Protein AF-A0A1Z9Q5F4-F1 (afdb_monomer_lite)

Sequence (165 aa):
MSELLDTTPELQEHFSRMDGPIPGEGLTSDPDDPYPWEQPPEFTVLQEAIDYLFVTLTEEASYEGLVESALGGGTIMELTRLVLFKGFTEGKWNADLFLLLVEPTAYMIMGILERAGVNDYIVMNDDDEDLFGAELSGEVKENLNNKEAPDDIVEPTSPSLMARQ

Secondary structure (DSSP, 8-state):
--------HHHHHHHHT--PPPTTGGGTS-TTS--GGGSPPS--SHHHHHHHHHHHHHSHHHHHHHHHHHHTT--HHHHHHHHHHHHHHTTSS-HHHHHHHHHHHHHHHHHHHHHHT--------GGGTTTTS----HHHHHHHHT-PPPS------PPPGGG--

Structure (mmCIF, N/CA/C/O backbone):
data_AF-A0A1Z9Q5F4-F1
#
_entry.id   AF-A0A1Z9Q5F4-F1
#
loop_
_atom_site.group_PDB
_atom_site.id
_atom_site.type_symbol
_atom_site.label_atom_id
_atom_site.label_alt_id
_atom_site.label_comp_id
_atom_site.label_asym_id
_atom_site.label_entity_id
_atom_site.label_seq_id
_atom_site.pdbx_PDB_ins_code
_atom_site.Cartn_x
_atom_site.Cartn_y
_atom_site.Cartn_z
_atom_site.occupancy
_atom_site.B_iso_or_equiv
_atom_site.auth_seq_id
_atom_site.auth_comp_id
_atom_site.auth_asym_id
_atom_site.auth_atom_id
_atom_site.pdbx_PDB_model_num
ATOM 1 N N . MET A 1 1 ? 17.524 45.472 -11.887 1.00 45.88 1 MET A N 1
ATOM 2 C CA . MET A 1 1 ? 17.115 44.280 -12.660 1.00 45.88 1 MET A CA 1
ATOM 3 C C . MET A 1 1 ? 18.220 43.252 -12.517 1.00 45.88 1 MET A C 1
ATOM 5 O O . MET A 1 1 ? 19.336 43.574 -12.900 1.00 45.88 1 MET A O 1
ATOM 9 N N . SER A 1 2 ? 17.906 42.083 -11.953 1.00 51.81 2 SER A N 1
ATOM 10 C CA . SER A 1 2 ? 18.826 41.034 -11.470 1.00 51.81 2 SER A CA 1
ATOM 11 C C . SER A 1 2 ? 19.276 41.208 -10.013 1.00 51.81 2 SER A C 1
ATOM 13 O O . SER A 1 2 ? 20.460 41.368 -9.730 1.00 51.81 2 SER A O 1
ATOM 15 N N . GLU A 1 3 ? 18.312 41.176 -9.087 1.00 45.84 3 GLU A N 1
ATOM 16 C CA . GLU A 1 3 ? 18.593 40.723 -7.720 1.00 45.84 3 GLU A CA 1
ATOM 17 C C . GLU A 1 3 ? 18.938 39.231 -7.788 1.00 45.84 3 GLU A C 1
ATOM 19 O O . GLU A 1 3 ? 18.167 38.417 -8.295 1.00 45.84 3 GLU A O 1
ATOM 24 N N . LEU A 1 4 ? 20.166 38.929 -7.375 1.00 49.00 4 LEU A N 1
ATOM 25 C CA . LEU A 1 4 ? 20.723 37.595 -7.225 1.00 49.00 4 LEU A CA 1
ATOM 26 C C . LEU A 1 4 ? 19.930 36.829 -6.162 1.00 49.00 4 LEU A C 1
ATOM 28 O O . LEU A 1 4 ? 19.699 37.350 -5.073 1.00 49.00 4 LEU A O 1
ATOM 32 N N . LEU A 1 5 ? 19.561 35.587 -6.475 1.00 46.91 5 LEU A N 1
ATOM 33 C CA . LEU A 1 5 ? 19.104 34.616 -5.489 1.00 46.91 5 LEU A CA 1
ATOM 34 C C . LEU A 1 5 ? 20.244 34.354 -4.498 1.00 46.91 5 LEU A C 1
ATOM 36 O O . LEU A 1 5 ? 21.188 33.631 -4.811 1.00 46.91 5 LEU A O 1
ATOM 40 N N . ASP A 1 6 ? 20.161 34.963 -3.322 1.00 50.66 6 ASP A N 1
ATOM 41 C CA . ASP A 1 6 ? 21.025 34.663 -2.186 1.00 50.66 6 ASP A CA 1
ATOM 42 C C . ASP A 1 6 ? 20.497 33.377 -1.530 1.00 50.66 6 ASP A C 1
ATOM 44 O O . ASP A 1 6 ? 19.686 33.396 -0.605 1.00 50.66 6 ASP A O 1
ATOM 48 N N . THR A 1 7 ? 20.851 32.224 -2.104 1.00 55.75 7 THR A N 1
ATOM 49 C CA . THR A 1 7 ? 20.624 30.923 -1.467 1.00 55.75 7 THR A CA 1
ATOM 50 C C . THR A 1 7 ? 21.497 30.857 -0.224 1.00 55.75 7 THR A C 1
ATOM 52 O O . THR A 1 7 ? 22.713 30.692 -0.320 1.00 55.75 7 THR A O 1
ATOM 55 N N . THR A 1 8 ? 20.877 30.991 0.947 1.00 65.56 8 THR A N 1
ATOM 56 C CA . THR A 1 8 ? 21.536 30.756 2.229 1.00 65.56 8 THR A CA 1
ATOM 57 C C . THR A 1 8 ? 22.200 29.369 2.228 1.00 65.56 8 THR A C 1
ATOM 59 O O . THR A 1 8 ? 21.609 28.410 1.724 1.00 65.56 8 THR A O 1
ATOM 62 N N . PRO A 1 9 ? 23.410 29.217 2.798 1.00 64.81 9 PRO A N 1
ATOM 63 C CA . PRO A 1 9 ? 24.108 27.927 2.858 1.00 64.81 9 PRO A CA 1
ATOM 64 C C . PRO A 1 9 ? 23.271 26.822 3.533 1.00 64.81 9 PRO A C 1
ATOM 66 O O . PRO A 1 9 ? 23.379 25.658 3.163 1.00 64.81 9 PRO A O 1
ATOM 69 N N . GLU A 1 10 ? 22.362 27.210 4.430 1.00 60.69 10 GLU A N 1
ATOM 70 C CA . GLU A 1 10 ? 21.342 26.363 5.066 1.00 60.69 10 GLU A CA 1
ATOM 71 C C . GLU A 1 10 ? 20.378 25.707 4.047 1.00 60.69 10 GLU A C 1
ATOM 73 O O . GLU A 1 10 ? 20.057 24.526 4.157 1.00 60.69 10 GLU A O 1
ATOM 78 N N . LEU A 1 11 ? 19.938 26.442 3.013 1.00 60.06 11 LEU A N 1
ATOM 79 C CA . LEU A 1 11 ? 19.067 25.914 1.951 1.00 60.06 11 LEU A CA 1
ATOM 80 C C . LEU A 1 11 ? 19.827 24.932 1.055 1.00 60.06 11 LEU A C 1
ATOM 82 O O . LEU A 1 11 ? 19.293 23.895 0.673 1.00 60.06 11 LEU A O 1
ATOM 86 N N . GLN A 1 12 ? 21.088 25.231 0.742 1.00 62.91 12 GLN A N 1
ATOM 87 C CA . GLN A 1 12 ? 21.931 24.374 -0.090 1.00 62.91 12 GLN A CA 1
ATOM 88 C C . GLN A 1 12 ? 22.300 23.056 0.610 1.00 62.91 12 GLN A C 1
ATOM 90 O O . GLN A 1 12 ? 22.340 22.001 -0.028 1.00 62.91 12 GLN A O 1
ATOM 95 N N . GLU A 1 13 ? 22.495 23.095 1.928 1.00 62.50 13 GLU A N 1
ATOM 96 C CA . GLU A 1 13 ? 22.640 21.900 2.758 1.00 62.50 13 GLU A CA 1
ATOM 97 C C . GLU A 1 13 ? 21.349 21.065 2.774 1.00 62.50 13 GLU A C 1
ATOM 99 O O . GLU A 1 13 ? 21.408 19.841 2.673 1.00 62.50 13 GLU A O 1
ATOM 104 N N . HIS A 1 14 ? 20.180 21.712 2.804 1.00 59.94 14 HIS A N 1
ATOM 105 C CA . HIS A 1 14 ? 18.887 21.028 2.751 1.00 59.94 14 HIS A CA 1
ATOM 106 C C . HIS A 1 14 ? 18.622 20.351 1.393 1.00 59.94 14 HIS A C 1
ATOM 108 O O . HIS A 1 14 ? 18.145 19.218 1.358 1.00 59.94 14 HIS A O 1
ATOM 114 N N . PHE A 1 15 ? 18.979 20.989 0.271 1.00 59.50 15 PHE A N 1
ATOM 115 C CA . PHE A 1 15 ? 18.896 20.366 -1.061 1.00 59.50 15 PHE A CA 1
ATOM 116 C C . PHE A 1 15 ? 19.853 19.178 -1.218 1.00 59.50 15 PHE A C 1
ATOM 118 O O . PHE A 1 15 ? 19.515 18.210 -1.891 1.00 59.50 15 PHE A O 1
ATOM 125 N N . SER A 1 16 ? 21.016 19.226 -0.565 1.00 62.19 16 SER A N 1
ATOM 126 C CA . SER A 1 16 ? 22.016 18.148 -0.606 1.00 62.19 16 SER A CA 1
ATOM 127 C C . SER A 1 16 ? 21.645 16.933 0.256 1.00 62.19 16 SER A C 1
ATOM 129 O O . SER A 1 16 ? 22.274 15.889 0.131 1.00 62.19 16 SER A O 1
ATOM 131 N N . ARG A 1 17 ? 20.644 17.064 1.139 1.00 59.28 17 ARG A N 1
ATOM 132 C CA . ARG A 1 17 ? 20.111 15.982 1.987 1.00 59.28 17 ARG A CA 1
ATOM 133 C C . ARG A 1 17 ? 18.886 15.282 1.389 1.00 59.28 17 ARG A C 1
ATOM 135 O O . ARG A 1 17 ? 18.373 14.353 2.003 1.00 59.28 17 ARG A O 1
ATOM 142 N N . MET A 1 18 ? 18.393 15.724 0.230 1.00 60.78 18 MET A N 1
ATOM 143 C CA . MET A 1 18 ? 17.370 14.980 -0.503 1.00 60.78 18 MET A CA 1
ATOM 144 C C . MET A 1 18 ? 18.043 13.803 -1.210 1.00 60.78 18 MET A C 1
ATOM 146 O O . MET A 1 18 ? 18.725 13.987 -2.214 1.00 60.78 18 MET A O 1
ATOM 150 N N . ASP A 1 19 ? 17.856 12.611 -0.651 1.00 62.50 19 ASP A N 1
ATOM 151 C CA . ASP A 1 19 ? 18.439 11.327 -1.070 1.00 62.50 19 ASP A CA 1
ATOM 152 C C . ASP A 1 19 ? 17.755 10.778 -2.345 1.00 62.50 19 ASP A C 1
ATOM 154 O O . ASP A 1 19 ? 17.264 9.654 -2.405 1.00 62.50 19 ASP A O 1
ATOM 158 N N . GLY A 1 20 ? 17.614 11.633 -3.361 1.00 68.56 20 GLY A N 1
ATOM 159 C CA . GLY A 1 20 ? 17.068 11.256 -4.662 1.00 68.56 20 GLY A CA 1
ATOM 160 C C . GLY A 1 20 ? 18.130 10.597 -5.548 1.00 68.56 20 GLY A C 1
ATOM 161 O O . GLY A 1 20 ? 19.321 10.885 -5.389 1.00 68.56 20 GLY A O 1
ATOM 162 N N . PRO A 1 21 ? 17.730 9.755 -6.519 1.00 69.44 21 PRO A N 1
ATOM 163 C CA . PRO A 1 21 ? 18.668 9.172 -7.471 1.00 69.44 21 PRO A CA 1
ATOM 164 C C . PRO A 1 21 ? 19.450 10.273 -8.199 1.00 69.44 21 PRO A C 1
ATOM 166 O O . PRO A 1 21 ? 18.889 11.282 -8.643 1.00 69.44 21 PRO A O 1
ATOM 169 N N . ILE A 1 22 ? 20.771 10.093 -8.303 1.00 79.00 22 ILE A N 1
ATOM 170 C CA . ILE A 1 22 ? 21.658 11.062 -8.954 1.00 79.00 22 ILE A CA 1
ATOM 171 C C . ILE A 1 22 ? 21.248 11.164 -10.431 1.00 79.00 22 ILE A C 1
ATOM 173 O O . ILE A 1 22 ? 21.069 10.134 -11.082 1.00 79.00 22 ILE A O 1
ATOM 177 N N . PRO A 1 23 ? 21.117 12.371 -11.014 1.00 78.75 23 PRO A N 1
ATOM 178 C CA . PRO A 1 23 ? 20.820 12.506 -12.436 1.00 78.75 23 PRO A CA 1
ATOM 179 C C . PRO A 1 23 ? 21.802 11.694 -13.294 1.00 78.75 23 PRO A C 1
ATOM 181 O O . PRO A 1 23 ? 23.008 11.933 -13.261 1.00 78.75 23 PRO A O 1
ATOM 184 N N . GLY A 1 24 ? 21.279 10.736 -14.064 1.00 79.88 24 GLY A N 1
ATOM 185 C CA . GLY A 1 24 ? 22.082 9.815 -14.875 1.00 79.88 24 GLY A CA 1
ATOM 186 C C . GLY A 1 24 ? 22.411 8.474 -14.212 1.00 79.88 24 GLY A C 1
ATOM 187 O O . GLY A 1 24 ? 23.054 7.655 -14.857 1.00 79.88 24 GLY A O 1
ATOM 188 N N . GLU A 1 25 ? 21.945 8.212 -12.988 1.00 79.81 25 GLU A N 1
ATOM 189 C CA . GLU A 1 25 ? 22.139 6.931 -12.292 1.00 79.81 25 GLU A CA 1
ATOM 190 C C . GLU A 1 25 ? 21.528 5.749 -13.065 1.00 79.81 25 GLU A C 1
ATOM 192 O O . GLU A 1 25 ? 22.192 4.729 -13.239 1.00 79.81 25 GLU A O 1
ATOM 197 N N . GLY A 1 26 ? 20.373 5.943 -13.713 1.00 76.69 26 GLY A N 1
ATOM 198 C CA . GLY A 1 26 ? 19.802 4.959 -14.646 1.00 76.69 26 GLY A CA 1
ATOM 199 C C . GLY A 1 26 ? 20.647 4.677 -15.904 1.00 76.69 26 GLY A C 1
ATOM 200 O O . GLY A 1 26 ? 20.369 3.729 -16.626 1.00 76.69 26 GLY A O 1
ATOM 201 N N . LEU A 1 27 ? 21.684 5.477 -16.192 1.00 79.38 27 LEU A N 1
ATOM 202 C CA . LEU A 1 27 ? 22.658 5.210 -17.267 1.00 79.38 27 LEU A CA 1
ATOM 203 C C . LEU A 1 27 ? 23.921 4.500 -16.762 1.00 79.38 27 LEU A C 1
ATOM 205 O O . LEU A 1 27 ? 24.759 4.096 -17.569 1.00 79.38 27 LEU A O 1
ATOM 209 N N . THR A 1 28 ? 24.087 4.410 -15.443 1.00 76.56 28 THR A N 1
ATOM 210 C CA . THR A 1 28 ? 25.235 3.782 -14.777 1.00 76.56 28 THR A CA 1
ATOM 211 C C . THR A 1 28 ? 24.863 2.524 -14.004 1.00 76.56 28 THR A C 1
ATOM 213 O O . THR A 1 28 ? 25.772 1.821 -13.566 1.00 76.56 28 THR A O 1
ATOM 216 N N . SER A 1 29 ? 23.565 2.261 -13.824 1.00 77.06 29 SER A N 1
ATOM 217 C CA . SER A 1 29 ? 23.072 1.003 -13.269 1.00 77.06 29 SER A CA 1
ATOM 218 C C . SER A 1 29 ? 23.514 -0.169 -14.145 1.00 77.06 29 SER A C 1
ATOM 220 O O . SER A 1 29 ? 23.665 -0.020 -15.363 1.00 77.06 29 SER A O 1
ATOM 222 N N . ASP A 1 30 ? 23.773 -1.313 -13.515 1.00 81.75 30 ASP A N 1
ATOM 223 C CA . ASP A 1 30 ? 24.204 -2.520 -14.213 1.00 81.75 30 ASP A CA 1
ATOM 224 C C . ASP A 1 30 ? 23.049 -3.035 -15.090 1.00 81.75 30 ASP A C 1
ATOM 226 O O . ASP A 1 30 ? 21.997 -3.394 -14.558 1.00 81.75 30 ASP A O 1
ATOM 230 N N . PRO A 1 31 ? 23.198 -3.089 -16.428 1.00 77.44 31 PRO A N 1
ATOM 231 C CA . PRO A 1 31 ? 22.152 -3.618 -17.300 1.00 77.44 31 PRO A CA 1
ATOM 232 C C . PRO A 1 31 ? 21.809 -5.086 -17.015 1.00 77.44 31 PRO A C 1
ATOM 234 O O . PRO A 1 31 ? 20.727 -5.533 -17.399 1.00 77.44 31 PRO A O 1
ATOM 237 N N . ASP A 1 32 ? 22.728 -5.828 -16.388 1.00 80.69 32 ASP A N 1
ATOM 238 C CA . ASP A 1 32 ? 22.549 -7.235 -16.040 1.00 80.69 32 ASP A CA 1
ATOM 239 C C . ASP A 1 32 ? 21.855 -7.432 -14.670 1.00 80.69 32 ASP A C 1
ATOM 241 O O . ASP A 1 32 ? 21.442 -8.554 -14.370 1.00 80.69 32 ASP A O 1
ATOM 245 N N . ASP A 1 33 ? 21.675 -6.369 -13.868 1.00 83.38 33 ASP A N 1
ATOM 246 C CA . ASP A 1 33 ? 20.969 -6.389 -12.570 1.00 83.38 33 ASP A CA 1
ATOM 247 C C . ASP A 1 33 ? 20.006 -5.189 -12.409 1.00 83.38 33 ASP A C 1
ATOM 249 O O . ASP A 1 33 ? 20.240 -4.282 -11.605 1.00 83.38 33 ASP A O 1
ATOM 253 N N . PRO A 1 34 ? 18.925 -5.136 -13.208 1.00 83.19 34 PRO A N 1
ATOM 254 C CA . PRO A 1 34 ? 17.947 -4.056 -13.140 1.00 83.19 34 PRO A CA 1
ATOM 255 C C . PRO A 1 34 ? 17.065 -4.163 -11.891 1.00 83.19 34 PRO A C 1
ATOM 257 O O . PRO A 1 34 ? 16.721 -5.261 -11.443 1.00 83.19 34 PRO A O 1
ATOM 260 N N . TYR A 1 35 ? 16.601 -3.023 -11.373 1.00 83.94 35 TYR A N 1
ATOM 261 C CA . TYR A 1 35 ? 15.687 -3.037 -10.232 1.00 83.94 35 TYR A CA 1
ATOM 262 C C . TYR A 1 35 ? 14.345 -3.706 -10.593 1.00 83.94 35 TYR A C 1
ATOM 264 O O . TYR A 1 35 ? 13.895 -3.617 -11.740 1.00 83.94 35 TYR A O 1
ATOM 272 N N . PRO A 1 36 ? 13.628 -4.318 -9.629 1.00 84.69 36 PRO A N 1
ATOM 273 C CA . PRO A 1 36 ? 12.351 -4.979 -9.912 1.00 84.69 36 PRO A CA 1
ATOM 274 C C . PRO A 1 36 ? 11.298 -4.065 -10.560 1.00 84.69 36 PRO A C 1
ATOM 276 O O . PRO A 1 36 ? 10.557 -4.506 -11.433 1.00 84.69 36 PRO A O 1
ATOM 279 N N . TRP A 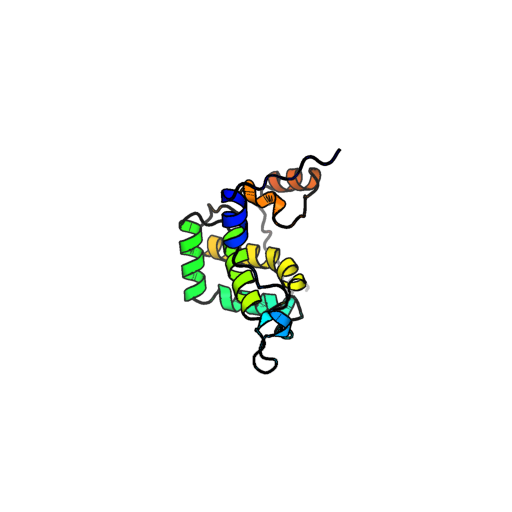1 37 ? 11.257 -2.779 -10.193 1.00 81.00 37 TRP A N 1
ATOM 280 C CA . TRP A 1 37 ? 10.349 -1.779 -10.779 1.00 81.00 37 TRP A CA 1
ATOM 281 C C . TRP A 1 37 ? 10.805 -1.233 -12.143 1.00 81.00 37 TRP A C 1
ATOM 283 O O . TRP A 1 37 ? 10.063 -0.490 -12.785 1.00 81.00 37 TRP A O 1
ATOM 293 N N . GLU A 1 38 ? 12.016 -1.571 -12.594 1.00 83.06 38 GLU A N 1
ATOM 294 C CA . GLU A 1 38 ? 12.508 -1.273 -13.948 1.00 83.06 38 GLU A CA 1
ATOM 295 C C . GLU A 1 38 ? 12.173 -2.393 -14.940 1.00 83.06 38 GLU A C 1
ATOM 297 O O . GLU A 1 38 ? 12.319 -2.223 -16.153 1.00 83.06 38 GLU A O 1
ATOM 302 N N . GLN A 1 39 ? 11.719 -3.540 -14.431 1.00 86.19 39 GLN A N 1
ATOM 303 C CA . GLN A 1 39 ? 11.286 -4.676 -15.229 1.00 86.19 39 GLN A CA 1
ATOM 304 C C . GLN A 1 39 ? 9.781 -4.632 -15.522 1.00 86.19 39 GLN A C 1
ATOM 306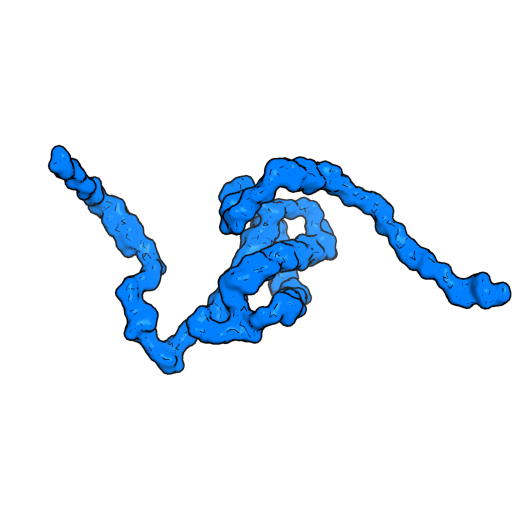 O O . GLN A 1 39 ? 9.024 -3.920 -14.855 1.00 86.19 39 GLN A O 1
ATOM 311 N N . PRO A 1 40 ? 9.315 -5.385 -16.538 1.00 88.38 40 PRO A N 1
ATOM 312 C CA . PRO A 1 40 ? 7.889 -5.567 -16.759 1.00 88.38 40 PRO A CA 1
ATOM 313 C C . PRO A 1 40 ? 7.211 -6.106 -15.491 1.00 88.38 40 PRO A C 1
ATOM 315 O O . PRO A 1 40 ? 7.732 -7.053 -14.897 1.00 88.38 40 PRO A O 1
ATOM 318 N N . PRO A 1 41 ? 6.061 -5.540 -15.087 1.00 92.31 41 PRO A N 1
ATOM 319 C CA . PRO A 1 41 ? 5.397 -5.961 -13.869 1.00 92.31 41 PRO A CA 1
ATOM 320 C C . PRO A 1 41 ? 4.847 -7.383 -13.989 1.00 92.31 41 PRO A C 1
ATOM 322 O O . PRO A 1 41 ? 4.460 -7.822 -15.076 1.00 92.31 41 PRO A O 1
ATOM 325 N N . GLU A 1 42 ? 4.764 -8.080 -12.858 1.00 93.44 42 GLU A N 1
ATOM 326 C CA . GLU A 1 42 ? 4.198 -9.432 -12.788 1.00 93.44 42 GLU A CA 1
ATOM 327 C C . GLU A 1 42 ? 2.714 -9.451 -13.177 1.00 93.44 42 GLU A C 1
ATOM 329 O O . GLU A 1 42 ? 2.288 -10.287 -13.976 1.00 93.44 42 GLU A O 1
ATOM 334 N N . PHE A 1 43 ? 1.938 -8.495 -12.662 1.00 94.38 43 PHE A N 1
ATOM 335 C CA . PHE A 1 43 ? 0.526 -8.334 -12.972 1.00 94.38 43 PHE A CA 1
ATOM 336 C C . PHE A 1 43 ? 0.305 -7.156 -13.916 1.00 94.38 43 PHE A C 1
ATOM 338 O O . PHE A 1 43 ? 0.781 -6.039 -13.710 1.00 94.38 43 PHE A O 1
ATOM 345 N N . THR A 1 44 ? -0.496 -7.409 -14.946 1.00 91.62 44 THR A N 1
ATOM 346 C CA . THR A 1 44 ? -0.978 -6.383 -15.888 1.00 91.62 44 THR A CA 1
ATOM 347 C C . THR A 1 44 ? -2.503 -6.310 -15.931 1.00 91.62 44 THR A C 1
ATOM 349 O O . THR A 1 44 ? -3.068 -5.368 -16.487 1.00 91.62 44 THR A O 1
ATOM 352 N N . VAL A 1 45 ? -3.179 -7.288 -15.321 1.00 94.31 45 VAL A N 1
ATOM 353 C CA . VAL A 1 45 ? -4.634 -7.399 -15.260 1.00 94.31 45 VAL A CA 1
ATOM 354 C C . VAL A 1 45 ? -5.098 -7.084 -13.842 1.00 94.31 45 VAL A C 1
ATOM 356 O O . VAL A 1 45 ? -4.631 -7.683 -12.877 1.00 94.31 45 VAL A O 1
ATOM 359 N N . LEU A 1 46 ? -6.069 -6.174 -13.727 1.00 93.12 46 LEU A N 1
ATOM 360 C CA . LEU A 1 46 ? -6.619 -5.733 -12.442 1.00 93.12 46 LEU A CA 1
ATOM 361 C C . LEU A 1 46 ? -7.132 -6.889 -11.582 1.00 93.12 46 LEU A C 1
ATOM 363 O O . LEU A 1 46 ? -6.784 -6.974 -10.410 1.00 93.12 46 LEU A O 1
ATOM 367 N N . GLN A 1 47 ? -7.919 -7.791 -12.170 1.00 95.56 47 GLN A N 1
ATOM 368 C CA . GLN A 1 47 ? -8.505 -8.908 -11.431 1.00 95.56 47 GLN A CA 1
ATOM 369 C C . GLN A 1 47 ? -7.439 -9.827 -10.821 1.00 95.56 47 GLN A C 1
ATOM 371 O O . GLN A 1 47 ? -7.559 -10.206 -9.665 1.00 95.56 47 GLN A O 1
ATOM 376 N N . GLU A 1 48 ? -6.379 -10.143 -11.568 1.00 95.94 48 GLU A N 1
ATOM 377 C CA . GLU A 1 48 ? -5.306 -11.028 -11.095 1.00 95.94 48 GLU A CA 1
ATOM 378 C C . GLU A 1 48 ? -4.550 -10.410 -9.913 1.00 95.94 48 GLU A C 1
ATOM 380 O O . GLU A 1 48 ? -4.239 -11.097 -8.94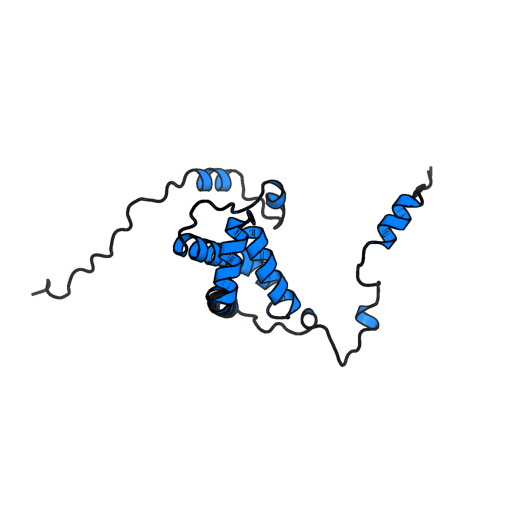1 1.00 95.94 48 GLU A O 1
ATOM 385 N N . ALA A 1 49 ? -4.312 -9.096 -9.962 1.00 95.88 49 ALA A N 1
ATOM 386 C CA . ALA A 1 49 ? -3.675 -8.374 -8.868 1.00 95.88 49 ALA A CA 1
ATOM 387 C C . ALA A 1 49 ? -4.581 -8.279 -7.626 1.00 95.88 49 ALA A C 1
ATOM 389 O O . ALA A 1 49 ? -4.090 -8.389 -6.504 1.00 95.88 49 ALA A O 1
ATOM 390 N N . ILE A 1 50 ? -5.898 -8.124 -7.810 1.00 96.50 50 ILE A N 1
ATOM 391 C CA . ILE A 1 50 ? -6.876 -8.172 -6.710 1.00 96.50 50 ILE A CA 1
ATOM 392 C C . ILE A 1 50 ? -6.895 -9.561 -6.067 1.00 96.50 50 ILE A C 1
ATOM 394 O O . ILE A 1 50 ? -6.850 -9.660 -4.843 1.00 96.50 50 ILE A O 1
ATOM 398 N N . ASP A 1 51 ? -6.926 -10.626 -6.870 1.00 96.12 51 ASP A N 1
ATOM 399 C CA . ASP A 1 51 ? -6.930 -12.002 -6.366 1.00 96.12 51 ASP A CA 1
ATOM 400 C C . ASP A 1 51 ? -5.651 -12.290 -5.560 1.00 96.12 51 ASP A C 1
ATOM 402 O O . ASP A 1 51 ? -5.713 -12.876 -4.477 1.00 96.12 51 ASP A O 1
ATOM 406 N N . TYR A 1 52 ? -4.498 -11.818 -6.045 1.00 96.25 52 TYR A N 1
ATOM 407 C CA . TYR A 1 52 ? -3.231 -11.881 -5.315 1.00 96.25 52 TYR A CA 1
ATOM 408 C C . TYR A 1 52 ? -3.302 -11.136 -3.977 1.00 96.25 52 TYR A C 1
ATOM 410 O O . TYR A 1 52 ? -3.001 -11.718 -2.934 1.00 96.25 52 TYR A O 1
ATOM 418 N N . LEU A 1 53 ? -3.747 -9.876 -3.988 1.00 95.69 53 LEU A N 1
ATOM 419 C CA . LEU A 1 53 ? -3.881 -9.066 -2.777 1.00 95.69 53 LEU A CA 1
ATOM 420 C C . LEU A 1 53 ? -4.816 -9.715 -1.762 1.00 95.69 53 LEU A C 1
ATOM 422 O O . LEU A 1 53 ? -4.496 -9.738 -0.580 1.00 95.69 53 LEU A O 1
ATOM 426 N N . PHE A 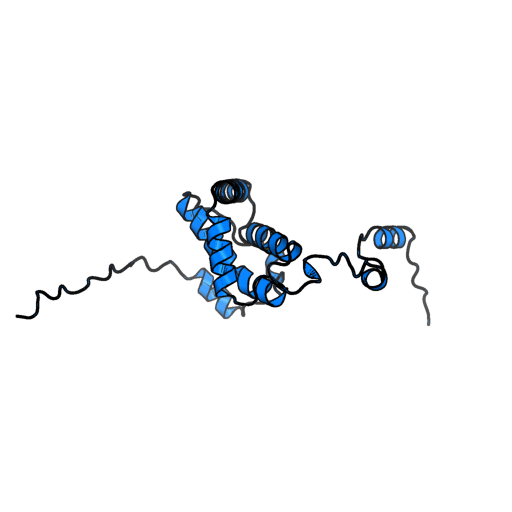1 54 ? -5.940 -10.278 -2.203 1.00 95.19 54 PHE A N 1
ATOM 427 C CA . PHE A 1 54 ? -6.865 -10.968 -1.314 1.00 95.19 54 PHE A CA 1
ATOM 428 C C . PHE A 1 54 ? -6.186 -12.132 -0.587 1.00 95.19 54 PHE A C 1
ATOM 430 O O . PHE A 1 54 ? -6.316 -12.262 0.631 1.00 95.19 54 PHE A O 1
ATOM 437 N N . VAL A 1 55 ? -5.427 -12.960 -1.311 1.00 95.38 55 VAL A N 1
ATOM 438 C CA . VAL A 1 55 ? -4.670 -14.059 -0.701 1.00 95.38 55 VAL A CA 1
ATOM 439 C C . VAL A 1 55 ? -3.653 -13.503 0.291 1.00 95.38 55 VAL A C 1
ATOM 441 O O . VAL A 1 55 ? -3.685 -13.891 1.452 1.00 95.38 55 VAL A O 1
ATOM 444 N N . THR A 1 56 ? -2.828 -12.537 -0.116 1.00 94.00 56 THR A N 1
ATOM 445 C CA . THR A 1 56 ? -1.789 -11.955 0.746 1.00 94.00 56 THR A CA 1
ATOM 446 C C . THR A 1 56 ? -2.358 -11.297 2.004 1.00 94.00 56 THR A C 1
ATOM 448 O O . THR A 1 56 ? -1.832 -11.489 3.092 1.00 94.00 56 THR A O 1
ATOM 451 N N . LEU A 1 57 ? -3.447 -10.534 1.896 1.00 93.56 57 LEU A N 1
ATOM 452 C CA . LEU A 1 57 ? -4.051 -9.832 3.032 1.00 93.56 57 LEU A CA 1
ATOM 453 C C . LEU A 1 57 ? -4.750 -10.783 4.015 1.00 93.56 57 LEU A C 1
ATOM 455 O O . LEU A 1 57 ? -4.902 -10.446 5.187 1.00 93.56 57 LEU A O 1
ATOM 459 N N . THR A 1 58 ? -5.183 -11.958 3.550 1.00 92.56 58 THR A N 1
ATOM 460 C CA . THR A 1 58 ? -5.839 -12.974 4.389 1.00 92.56 58 THR A CA 1
ATOM 461 C C . THR A 1 58 ? -4.873 -14.004 4.977 1.00 92.56 58 THR A C 1
ATOM 463 O O . THR A 1 58 ? -5.302 -14.865 5.749 1.00 92.56 58 THR A O 1
ATOM 466 N N . GLU A 1 59 ? -3.577 -13.909 4.671 1.00 94.62 59 GLU A N 1
ATOM 467 C CA . GLU A 1 59 ? -2.539 -14.662 5.373 1.00 94.62 59 GLU A CA 1
ATOM 468 C C . GLU A 1 59 ? -2.444 -14.216 6.837 1.00 94.62 59 GLU A C 1
ATOM 470 O O . GLU A 1 59 ? -2.522 -13.029 7.143 1.00 94.62 59 GLU A O 1
ATOM 475 N N . GLU A 1 60 ? -2.238 -15.172 7.748 1.00 89.94 60 GLU A N 1
ATOM 476 C CA . GLU A 1 60 ? -2.250 -14.957 9.206 1.00 89.94 60 GLU A CA 1
ATOM 477 C C . GLU A 1 60 ? -1.339 -13.798 9.642 1.00 89.94 60 GLU A C 1
ATOM 479 O O . GLU A 1 60 ? -1.779 -12.895 10.349 1.00 89.94 60 GLU A O 1
ATOM 484 N N . ALA A 1 61 ? -0.103 -13.760 9.133 1.00 90.19 61 ALA A N 1
ATOM 485 C CA . ALA A 1 61 ? 0.870 -12.725 9.483 1.00 90.19 61 ALA A CA 1
ATOM 486 C C . ALA A 1 61 ? 0.453 -11.318 9.019 1.00 90.19 61 ALA A C 1
ATOM 488 O O . ALA A 1 61 ? 0.640 -10.337 9.740 1.00 90.19 61 ALA A O 1
ATOM 489 N N . SER A 1 62 ? -0.103 -11.207 7.812 1.00 89.62 62 SER A N 1
ATOM 490 C CA . SER A 1 62 ? -0.571 -9.931 7.269 1.00 89.62 62 SER A CA 1
ATOM 491 C C . SER A 1 62 ? -1.852 -9.476 7.954 1.00 89.62 62 SER A C 1
ATOM 493 O O . SER A 1 62 ? -1.980 -8.301 8.287 1.00 89.62 62 SER A O 1
ATOM 495 N N . TYR A 1 63 ? -2.765 -10.407 8.216 1.00 91.06 63 TYR A N 1
ATOM 496 C CA . TYR A 1 63 ? -4.018 -10.148 8.906 1.00 91.06 63 TYR A CA 1
ATOM 497 C C . TYR A 1 63 ? -3.783 -9.567 10.306 1.00 91.06 63 TYR A C 1
ATOM 499 O O . TYR A 1 63 ? -4.314 -8.503 10.623 1.00 91.06 63 TYR A O 1
ATOM 507 N N . GLU A 1 64 ? -2.959 -10.227 11.129 1.00 91.81 64 GLU A N 1
ATOM 508 C CA . GLU A 1 64 ? -2.641 -9.753 12.483 1.00 91.81 64 GLU A CA 1
ATOM 509 C C . GLU A 1 64 ? -1.982 -8.371 12.445 1.00 91.81 64 GLU A C 1
ATOM 511 O O . GLU A 1 64 ? -2.431 -7.453 13.131 1.00 91.81 64 GLU A O 1
ATOM 516 N N . GLY A 1 65 ? -0.988 -8.188 11.569 1.00 91.25 65 GLY A N 1
ATOM 517 C CA . GLY A 1 65 ? -0.283 -6.915 11.429 1.00 91.25 65 GLY A CA 1
ATOM 518 C C . GLY A 1 65 ? -1.191 -5.751 11.021 1.00 91.25 65 GLY A C 1
ATOM 519 O O . GLY A 1 65 ? -1.021 -4.638 11.519 1.00 91.25 65 GLY A O 1
ATOM 520 N N . LEU A 1 66 ? -2.177 -5.987 10.150 1.00 91.50 66 LEU A N 1
ATOM 521 C CA . LEU A 1 66 ? -3.148 -4.967 9.737 1.00 91.50 66 LEU A CA 1
ATOM 522 C C . LEU A 1 66 ? -4.095 -4.584 10.875 1.00 91.50 66 LEU A C 1
ATOM 524 O O . LEU A 1 66 ? -4.323 -3.395 11.096 1.00 91.50 66 LEU A O 1
ATOM 528 N N . VAL A 1 67 ? -4.614 -5.570 11.613 1.00 90.81 67 VAL A N 1
ATOM 529 C CA . VAL A 1 67 ? -5.499 -5.323 12.762 1.00 90.81 67 VAL A CA 1
ATOM 530 C C . VAL A 1 67 ? -4.755 -4.556 13.854 1.00 90.81 67 VAL A C 1
ATOM 532 O O . VAL A 1 67 ? -5.259 -3.548 14.347 1.00 90.81 67 VAL A O 1
ATOM 535 N N . GLU A 1 68 ? -3.539 -4.981 14.203 1.00 92.06 68 GLU A N 1
ATOM 536 C CA . GLU A 1 68 ? -2.708 -4.290 15.194 1.00 92.06 68 GLU A CA 1
ATOM 537 C C . GLU A 1 68 ? -2.379 -2.855 14.770 1.00 92.06 68 GLU A C 1
ATOM 539 O O . GLU A 1 68 ? -2.468 -1.935 15.584 1.00 92.06 68 GLU A O 1
ATOM 544 N N . SER A 1 69 ? -2.048 -2.642 13.494 1.00 91.38 69 SER A N 1
ATOM 545 C CA . SER A 1 69 ? -1.706 -1.310 12.988 1.00 91.38 69 SER A CA 1
ATOM 546 C C . SER A 1 69 ? -2.914 -0.369 12.963 1.00 91.38 69 SER A C 1
ATOM 548 O O . SER A 1 69 ? -2.779 0.802 13.319 1.00 91.38 69 SER A O 1
ATOM 550 N N . ALA A 1 70 ? -4.102 -0.873 12.610 1.00 88.94 70 ALA A N 1
ATOM 551 C CA . ALA A 1 70 ? -5.337 -0.094 12.667 1.00 88.94 70 ALA A CA 1
ATOM 552 C C . ALA A 1 70 ? -5.709 0.280 14.113 1.00 88.94 70 ALA A C 1
ATOM 554 O O . ALA A 1 70 ? -6.028 1.433 14.395 1.00 88.94 70 ALA A O 1
ATOM 555 N N . LEU A 1 71 ? -5.585 -0.658 15.062 1.00 88.25 71 LEU A N 1
ATOM 556 C CA . LEU A 1 71 ? -5.780 -0.380 16.494 1.00 88.25 71 LEU A CA 1
ATOM 557 C C . LEU A 1 71 ? -4.736 0.598 17.056 1.00 88.25 71 LEU A C 1
ATOM 559 O O . LEU A 1 71 ? -5.019 1.330 18.005 1.00 88.25 71 LEU A O 1
ATOM 563 N N . GLY A 1 72 ? -3.540 0.624 16.466 1.00 88.94 72 GLY A N 1
ATOM 564 C CA . GLY A 1 72 ? -2.478 1.586 16.756 1.00 88.94 72 GLY A CA 1
ATOM 565 C C . GLY A 1 72 ? -2.742 3.006 16.242 1.00 88.94 72 GLY A C 1
ATOM 566 O O . GLY A 1 72 ? -1.907 3.880 16.469 1.00 88.94 72 GLY A O 1
ATOM 567 N N . GLY A 1 73 ? -3.879 3.246 15.580 1.00 86.50 73 GLY A N 1
ATOM 568 C CA . GLY A 1 73 ? -4.267 4.550 15.040 1.00 86.50 73 GLY A CA 1
ATOM 569 C C . GLY A 1 73 ? -3.816 4.800 13.600 1.00 86.50 73 GLY A C 1
ATOM 570 O O . GLY A 1 73 ? -3.920 5.932 13.138 1.00 86.50 73 GLY A O 1
ATOM 571 N N . GLY A 1 74 ? -3.317 3.779 12.896 1.00 88.81 74 GLY A N 1
ATOM 572 C CA . GLY A 1 74 ? -3.041 3.882 11.464 1.00 88.81 74 GLY A CA 1
ATOM 573 C C . GLY A 1 74 ? -4.334 3.995 10.659 1.00 88.81 74 GLY A C 1
ATOM 574 O O . GLY A 1 74 ? -5.306 3.284 10.927 1.00 88.81 74 GLY A O 1
ATOM 575 N N . THR A 1 75 ? -4.349 4.871 9.657 1.00 93.00 75 THR A N 1
ATOM 576 C CA . THR A 1 75 ? -5.509 5.012 8.772 1.00 93.00 75 THR A CA 1
ATOM 577 C C . THR A 1 75 ? -5.567 3.895 7.734 1.00 93.00 75 THR A C 1
ATOM 579 O O . THR A 1 75 ? -4.545 3.341 7.320 1.00 93.00 75 THR A O 1
ATOM 582 N N . ILE A 1 76 ? -6.770 3.589 7.242 1.00 93.25 76 ILE A N 1
ATOM 583 C CA . ILE A 1 76 ? -6.957 2.604 6.164 1.00 93.25 76 ILE A CA 1
ATOM 584 C C . ILE A 1 76 ? -6.135 2.982 4.934 1.00 93.25 76 ILE A C 1
ATOM 586 O O . ILE A 1 76 ? -5.540 2.112 4.291 1.00 93.25 76 ILE A O 1
ATOM 590 N N . MET A 1 77 ? -6.068 4.276 4.617 1.00 93.12 77 MET A N 1
ATOM 591 C CA . MET A 1 77 ? -5.324 4.746 3.459 1.00 93.12 77 MET A CA 1
ATOM 592 C C . MET A 1 77 ? -3.809 4.578 3.615 1.00 93.12 77 MET A C 1
ATOM 594 O O . MET A 1 77 ? -3.137 4.177 2.664 1.00 93.12 77 MET A O 1
ATOM 598 N N . GLU A 1 78 ? -3.255 4.812 4.805 1.00 92.25 78 GLU A N 1
ATOM 599 C CA . GLU A 1 78 ? -1.832 4.569 5.073 1.00 92.25 78 GLU A CA 1
ATOM 600 C C . GLU A 1 78 ? -1.479 3.085 4.963 1.00 92.25 78 GLU A C 1
ATOM 602 O O . GLU A 1 78 ? -0.481 2.736 4.328 1.00 92.25 78 GLU A O 1
ATOM 607 N N . LEU A 1 79 ? -2.318 2.201 5.516 1.00 93.06 79 LEU A N 1
ATOM 608 C CA . LEU A 1 79 ? -2.124 0.751 5.416 1.00 93.06 79 LEU A CA 1
ATOM 609 C C . LEU A 1 79 ? -2.211 0.277 3.965 1.00 93.06 79 LEU A C 1
ATOM 611 O O . LEU A 1 79 ? -1.370 -0.497 3.504 1.00 93.06 79 LEU A O 1
ATOM 615 N N . THR A 1 80 ? -3.185 0.797 3.221 1.00 94.25 80 THR A N 1
ATOM 616 C CA . THR A 1 80 ? -3.336 0.541 1.786 1.00 94.25 80 THR A CA 1
ATOM 617 C C . THR A 1 80 ? -2.082 0.958 1.025 1.00 94.25 80 THR A C 1
ATOM 619 O O . THR A 1 80 ? -1.524 0.168 0.262 1.00 94.25 80 THR A O 1
ATOM 622 N N . ARG A 1 81 ? -1.589 2.179 1.271 1.00 92.44 81 ARG A N 1
ATOM 623 C CA . ARG A 1 81 ? -0.374 2.705 0.642 1.00 92.44 81 ARG A CA 1
ATOM 624 C C . ARG A 1 81 ? 0.830 1.830 0.971 1.00 92.44 81 ARG A C 1
ATOM 626 O O . ARG A 1 81 ? 1.600 1.524 0.070 1.00 92.44 81 ARG A O 1
ATOM 633 N N . LEU A 1 82 ? 0.982 1.400 2.221 1.00 93.44 82 LEU A N 1
ATOM 634 C CA . LEU A 1 82 ? 2.085 0.538 2.644 1.00 93.44 82 LEU A CA 1
ATOM 635 C C . LEU A 1 82 ? 2.097 -0.787 1.869 1.00 93.44 82 LEU A C 1
ATOM 637 O O . LEU A 1 82 ? 3.130 -1.172 1.318 1.00 93.44 82 LEU A O 1
ATOM 641 N N . VAL A 1 83 ? 0.946 -1.461 1.792 1.00 94.25 83 VAL A N 1
ATOM 642 C CA . VAL A 1 83 ? 0.799 -2.729 1.062 1.00 94.25 83 VAL A CA 1
ATOM 643 C C . VAL A 1 83 ? 1.084 -2.532 -0.427 1.00 94.25 83 VAL A C 1
ATOM 645 O O . VAL A 1 83 ? 1.869 -3.281 -1.016 1.00 94.25 83 VAL A O 1
ATOM 648 N N . LEU A 1 84 ? 0.487 -1.506 -1.037 1.00 94.62 84 LEU A N 1
ATOM 649 C CA . LEU A 1 84 ? 0.626 -1.273 -2.471 1.00 94.62 84 LEU A CA 1
ATOM 650 C C . LEU A 1 84 ? 2.029 -0.796 -2.862 1.00 94.62 84 LEU A C 1
ATOM 652 O O . LEU A 1 84 ? 2.530 -1.129 -3.937 1.00 94.62 84 LEU A O 1
ATOM 656 N N . PHE A 1 85 ? 2.688 -0.031 -1.993 1.00 94.19 85 PHE A N 1
ATOM 657 C CA . PHE A 1 85 ? 4.040 0.453 -2.241 1.00 94.19 85 PHE A CA 1
ATOM 658 C C . PHE A 1 85 ? 5.050 -0.687 -2.162 1.00 94.19 85 PHE A C 1
ATOM 660 O O . PHE A 1 85 ? 5.920 -0.788 -3.023 1.00 94.19 85 PHE A O 1
ATOM 667 N N . LYS A 1 86 ? 4.878 -1.609 -1.207 1.00 94.31 86 LYS A N 1
ATOM 668 C CA . LYS A 1 86 ? 5.681 -2.833 -1.142 1.00 94.31 86 LYS A CA 1
ATOM 669 C C . LYS A 1 86 ? 5.608 -3.612 -2.458 1.00 94.31 86 LYS A C 1
ATOM 671 O O . LYS A 1 86 ? 6.644 -3.880 -3.061 1.00 94.31 86 LYS A O 1
ATOM 676 N N . GLY A 1 87 ? 4.408 -3.912 -2.954 1.00 92.88 87 GLY A N 1
ATOM 677 C CA . GLY A 1 87 ? 4.292 -4.654 -4.213 1.00 92.88 87 GLY A CA 1
ATOM 678 C C . GLY A 1 87 ? 4.779 -3.863 -5.434 1.00 92.88 87 GLY A C 1
ATOM 679 O O . GLY A 1 87 ? 5.329 -4.457 -6.355 1.00 92.88 87 GLY A O 1
ATOM 680 N N . PHE A 1 88 ? 4.695 -2.529 -5.420 1.00 92.88 88 PHE A N 1
ATOM 681 C CA . PHE A 1 88 ? 5.313 -1.696 -6.456 1.00 92.88 88 PHE A CA 1
ATOM 682 C C . PHE A 1 88 ? 6.845 -1.838 -6.460 1.00 92.88 88 PHE A C 1
ATOM 684 O O . PHE A 1 88 ? 7.436 -2.085 -7.509 1.00 92.88 88 PHE A O 1
ATOM 691 N N . THR A 1 89 ? 7.490 -1.771 -5.289 1.00 91.12 89 THR A N 1
ATOM 692 C CA . THR A 1 89 ? 8.948 -1.973 -5.165 1.00 91.12 89 THR A CA 1
ATOM 693 C C . THR A 1 89 ? 9.394 -3.398 -5.494 1.00 91.12 89 THR A C 1
ATOM 695 O O . THR A 1 89 ? 10.534 -3.615 -5.890 1.00 91.12 89 THR A O 1
ATOM 698 N N . GLU A 1 90 ? 8.501 -4.376 -5.370 1.00 93.38 90 GLU A N 1
ATOM 699 C CA . GLU A 1 90 ? 8.744 -5.763 -5.775 1.00 93.38 90 GLU A CA 1
ATOM 700 C C . GLU A 1 90 ? 8.475 -6.003 -7.274 1.00 93.38 90 GLU A C 1
ATOM 702 O O . GLU A 1 90 ? 8.670 -7.117 -7.752 1.00 93.38 90 GLU A O 1
ATOM 707 N N . GLY A 1 91 ? 8.030 -4.987 -8.027 1.00 93.31 91 GLY A N 1
ATOM 708 C CA . GLY A 1 91 ? 7.706 -5.116 -9.451 1.00 93.31 91 GLY A CA 1
ATOM 709 C C . GLY A 1 91 ? 6.401 -5.874 -9.724 1.00 93.31 91 GLY A C 1
ATOM 710 O O . GLY A 1 91 ? 6.211 -6.422 -10.806 1.00 93.31 91 GLY A O 1
ATOM 711 N N . LYS A 1 92 ? 5.474 -5.939 -8.761 1.00 94.25 92 LYS A N 1
ATOM 712 C CA . LYS A 1 92 ? 4.188 -6.639 -8.931 1.00 94.25 92 LYS A CA 1
ATOM 713 C C . LYS A 1 92 ? 3.253 -5.921 -9.899 1.00 94.25 92 LYS A C 1
ATOM 715 O O . LYS A 1 92 ? 2.547 -6.576 -10.656 1.00 94.25 92 LYS A O 1
ATOM 720 N N . TRP A 1 93 ? 3.248 -4.592 -9.888 1.00 95.50 93 TRP A N 1
ATOM 721 C CA . TRP A 1 93 ? 2.377 -3.752 -10.714 1.00 95.50 93 TRP A CA 1
ATOM 722 C C . TRP A 1 93 ? 3.064 -2.439 -11.087 1.00 95.50 93 TRP A C 1
ATOM 724 O O . TRP A 1 93 ? 3.995 -1.996 -10.417 1.00 95.50 93 TRP A O 1
ATOM 734 N N . ASN A 1 94 ? 2.579 -1.793 -12.150 1.00 92.69 94 ASN A N 1
ATOM 735 C CA . ASN A 1 94 ? 2.998 -0.444 -12.532 1.00 92.69 94 ASN A CA 1
ATOM 736 C C . ASN A 1 94 ? 2.212 0.638 -11.760 1.00 92.69 94 ASN A C 1
ATOM 738 O O . ASN A 1 94 ? 1.271 0.339 -11.027 1.00 92.69 94 ASN A O 1
ATOM 742 N N . ALA A 1 95 ? 2.580 1.911 -11.946 1.00 90.31 95 ALA A N 1
ATOM 743 C CA . ALA A 1 95 ? 1.920 3.043 -11.284 1.00 90.31 95 ALA A CA 1
ATOM 744 C C . ALA A 1 95 ? 0.439 3.207 -11.686 1.00 90.31 95 ALA A C 1
ATOM 746 O O . ALA A 1 95 ? -0.387 3.601 -10.865 1.00 90.31 95 ALA A O 1
ATOM 747 N N . ASP A 1 96 ? 0.086 2.861 -12.926 1.00 91.25 96 ASP A N 1
ATOM 748 C CA . ASP A 1 96 ? -1.304 2.935 -13.389 1.00 91.25 96 ASP A CA 1
ATOM 749 C C . ASP A 1 96 ? -2.174 1.903 -12.664 1.00 91.25 96 ASP A C 1
ATOM 751 O O . ASP A 1 96 ? -3.250 2.222 -12.159 1.00 91.25 96 ASP A O 1
ATOM 755 N N . LEU A 1 97 ? -1.690 0.662 -12.569 1.00 92.62 97 LEU A N 1
ATOM 756 C CA . LEU A 1 97 ? -2.383 -0.408 -11.866 1.00 92.62 97 LEU A CA 1
ATOM 757 C C . LEU A 1 97 ? -2.376 -0.171 -10.353 1.00 92.62 97 LEU A C 1
ATOM 759 O O . LEU A 1 97 ? -3.386 -0.429 -9.710 1.00 92.62 97 LEU A O 1
ATOM 763 N N . PHE A 1 98 ? -1.302 0.403 -9.800 1.00 92.56 98 PHE A N 1
ATOM 764 C CA . PHE A 1 98 ? -1.257 0.866 -8.411 1.00 92.56 98 PHE A CA 1
ATOM 765 C C . PHE A 1 98 ? -2.455 1.765 -8.094 1.00 92.56 98 PHE A C 1
ATOM 767 O O . PHE A 1 98 ? -3.164 1.496 -7.130 1.00 92.56 98 PHE A O 1
ATOM 774 N N . LEU A 1 99 ? -2.723 2.784 -8.922 1.00 92.00 99 LEU A N 1
ATOM 775 C CA . LEU A 1 99 ? -3.829 3.719 -8.697 1.00 92.00 99 LEU A CA 1
ATOM 776 C C . LEU A 1 99 ? -5.193 3.015 -8.733 1.00 92.00 99 LEU A C 1
ATOM 778 O O . LEU A 1 99 ? -6.049 3.288 -7.897 1.00 92.00 99 LEU A O 1
ATOM 782 N N . LEU A 1 100 ? -5.376 2.075 -9.663 1.00 93.81 100 LEU A N 1
ATOM 783 C CA . LEU A 1 100 ? -6.601 1.274 -9.752 1.00 93.81 100 LEU A CA 1
ATOM 784 C C . LEU A 1 100 ? -6.784 0.323 -8.561 1.00 93.81 100 LEU A C 1
ATOM 786 O O . LEU A 1 100 ? -7.911 -0.039 -8.237 1.00 93.81 100 LEU A O 1
ATOM 790 N N . LEU A 1 101 ? -5.690 -0.092 -7.920 1.00 95.44 101 LEU A N 1
ATOM 791 C CA . LEU A 1 101 ? -5.705 -1.007 -6.783 1.00 95.44 101 LEU A CA 1
ATOM 792 C C . LEU A 1 101 ? -5.941 -0.311 -5.438 1.00 95.44 101 LEU A C 1
ATOM 794 O O . LEU A 1 101 ? -6.292 -1.000 -4.480 1.00 95.44 101 LEU A O 1
ATOM 798 N N . VAL A 1 102 ? -5.790 1.016 -5.346 1.00 94.56 102 VAL A N 1
ATOM 799 C CA . VAL A 1 102 ? -5.976 1.774 -4.092 1.00 94.56 102 VAL A CA 1
ATOM 800 C C . VAL A 1 102 ? -7.346 1.497 -3.480 1.00 94.56 102 VAL A C 1
ATOM 802 O O . VAL A 1 102 ? -7.442 1.007 -2.357 1.00 94.56 102 VAL A O 1
ATOM 805 N N . GLU A 1 103 ? -8.409 1.755 -4.236 1.00 93.00 103 GLU A N 1
ATOM 806 C CA . GLU A 1 103 ? -9.783 1.586 -3.766 1.00 93.00 103 GLU A CA 1
ATOM 807 C C . GLU A 1 103 ? -10.118 0.136 -3.360 1.00 93.00 103 GLU A C 1
ATOM 809 O O . GLU A 1 103 ? -10.541 -0.070 -2.217 1.00 93.00 103 GLU A O 1
ATOM 814 N N . PRO A 1 104 ? -9.910 -0.899 -4.205 1.00 94.94 104 PRO A N 1
ATOM 815 C CA . PRO A 1 104 ? -10.247 -2.268 -3.819 1.00 94.94 104 PRO A CA 1
ATOM 816 C C . PRO A 1 104 ? -9.420 -2.757 -2.624 1.00 94.94 104 PRO A C 1
ATOM 818 O O . PRO A 1 104 ? -9.941 -3.488 -1.783 1.00 94.94 104 PRO A O 1
ATOM 821 N N . THR A 1 105 ? -8.161 -2.329 -2.499 1.00 95.69 105 THR A N 1
ATOM 822 C CA . THR A 1 105 ? -7.312 -2.696 -1.355 1.00 95.69 105 THR A CA 1
ATOM 823 C C . THR A 1 105 ? -7.818 -2.083 -0.058 1.00 95.69 105 THR A C 1
ATOM 825 O O . THR A 1 105 ? -7.912 -2.790 0.947 1.00 95.69 105 THR A O 1
ATOM 828 N N . ALA A 1 106 ? -8.227 -0.813 -0.083 1.00 94.69 106 ALA A N 1
ATOM 829 C CA . ALA A 1 106 ? -8.822 -0.161 1.077 1.00 94.69 106 ALA A CA 1
ATOM 830 C C . ALA A 1 106 ? -10.089 -0.894 1.549 1.00 94.69 106 ALA A C 1
ATOM 832 O O . ALA A 1 106 ? -10.233 -1.166 2.740 1.00 94.69 106 ALA A O 1
ATOM 833 N N . TYR A 1 107 ? -10.971 -1.297 0.626 1.00 94.75 107 TYR A N 1
ATOM 834 C CA . TYR A 1 107 ? -12.166 -2.081 0.966 1.00 94.75 107 TYR A CA 1
ATOM 835 C C . TYR A 1 107 ? -11.852 -3.470 1.526 1.00 94.75 107 TYR A C 1
ATOM 837 O O . TYR A 1 107 ? -12.521 -3.911 2.461 1.00 94.75 107 TYR A O 1
ATOM 845 N N . MET A 1 108 ? -10.826 -4.153 1.014 1.00 94.81 108 MET A N 1
ATOM 846 C CA . MET A 1 108 ? -10.389 -5.433 1.582 1.00 94.81 108 MET A CA 1
ATOM 847 C C . MET A 1 108 ? -9.889 -5.275 3.022 1.00 94.81 108 MET A C 1
ATOM 849 O O . MET A 1 108 ? -10.245 -6.080 3.882 1.00 94.81 108 MET A O 1
ATOM 853 N N . ILE A 1 109 ? -9.113 -4.223 3.299 1.00 93.69 109 ILE A N 1
ATOM 854 C CA . ILE A 1 109 ? -8.616 -3.928 4.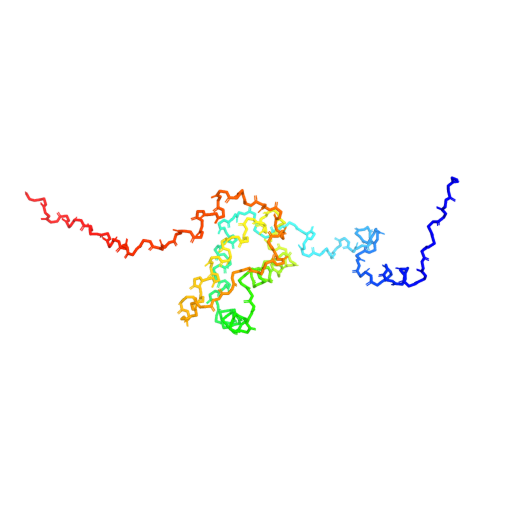649 1.00 93.69 109 ILE A CA 1
ATOM 855 C C . ILE A 1 109 ? -9.781 -3.581 5.584 1.00 93.69 109 ILE A C 1
ATOM 857 O O . ILE A 1 109 ? -9.853 -4.136 6.678 1.00 93.69 109 ILE A O 1
ATOM 861 N N . MET A 1 110 ? -10.734 -2.749 5.150 1.00 93.00 110 MET A N 1
ATOM 862 C CA . MET A 1 110 ? -11.947 -2.460 5.929 1.00 93.00 110 MET A CA 1
ATOM 863 C C . MET A 1 110 ? -12.718 -3.740 6.277 1.00 93.00 110 MET A C 1
ATOM 865 O O . MET A 1 110 ? -13.015 -3.979 7.444 1.00 93.00 110 MET A O 1
ATOM 869 N N . GLY A 1 111 ? -12.945 -4.626 5.302 1.00 92.06 111 GLY A N 1
ATOM 870 C CA . GLY A 1 111 ? -13.629 -5.900 5.546 1.00 92.06 111 GLY A CA 1
ATOM 871 C C . GLY A 1 111 ? -12.877 -6.835 6.505 1.00 92.06 111 GLY A C 1
ATOM 872 O O . GLY A 1 111 ? -13.499 -7.57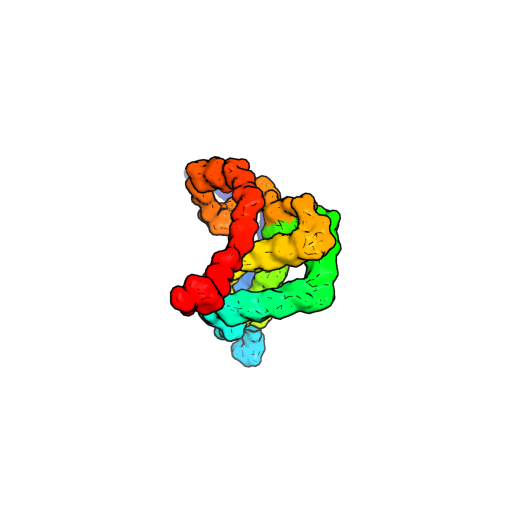3 7.270 1.00 92.06 111 GLY A O 1
ATOM 873 N N . ILE A 1 112 ? -11.540 -6.800 6.504 1.00 91.38 112 ILE A N 1
ATOM 874 C CA . ILE A 1 112 ? -10.704 -7.523 7.475 1.00 91.38 112 ILE A CA 1
ATOM 875 C C . ILE A 1 112 ? -10.920 -6.981 8.893 1.00 91.38 112 ILE A C 1
ATOM 877 O O . ILE A 1 112 ? -11.104 -7.769 9.822 1.00 91.38 112 ILE A O 1
ATOM 881 N N . LEU A 1 113 ? -10.944 -5.658 9.059 1.00 91.69 113 LEU A N 1
ATOM 882 C CA . LEU A 1 113 ? -11.144 -5.013 10.358 1.00 91.69 113 LEU A CA 1
ATOM 883 C C . LEU A 1 113 ? -12.548 -5.253 10.916 1.00 91.69 113 LEU A C 1
ATOM 885 O O . LEU A 1 113 ? -12.682 -5.660 12.071 1.00 91.69 113 LEU A O 1
ATOM 889 N N . GLU A 1 114 ? -13.581 -5.110 10.087 1.00 90.75 114 GLU A N 1
ATOM 890 C CA . GLU A 1 114 ? -14.964 -5.413 10.471 1.00 90.75 114 GLU A CA 1
ATOM 891 C C . GLU A 1 114 ? -15.107 -6.879 10.902 1.00 90.75 114 GLU A C 1
ATOM 893 O O . GLU A 1 114 ? -15.718 -7.189 11.928 1.00 90.75 114 GLU A O 1
ATOM 898 N N . ARG A 1 115 ? -14.468 -7.803 10.172 1.00 89.38 115 ARG A N 1
ATOM 899 C CA . ARG A 1 115 ? -14.436 -9.225 10.540 1.00 89.38 115 ARG A CA 1
ATOM 900 C C . ARG A 1 115 ? -13.684 -9.477 11.851 1.00 89.38 115 ARG A C 1
ATOM 902 O O . ARG A 1 115 ? -14.049 -10.399 12.582 1.00 89.38 115 ARG A O 1
ATOM 909 N N . ALA A 1 116 ? -12.665 -8.675 12.157 1.00 88.94 116 ALA A N 1
ATOM 910 C CA . ALA A 1 116 ? -11.948 -8.700 13.430 1.00 88.94 116 ALA A CA 1
ATOM 911 C C . ALA A 1 116 ? -12.737 -8.051 14.588 1.00 88.94 116 ALA A C 1
ATOM 913 O O . ALA A 1 116 ? -12.320 -8.155 15.741 1.00 88.94 116 ALA A O 1
ATOM 914 N N . GLY A 1 117 ? -13.877 -7.410 14.305 1.00 88.69 117 GLY A N 1
ATOM 915 C CA . GLY A 1 117 ? -14.696 -6.697 15.287 1.00 88.69 117 GLY A CA 1
ATOM 916 C C . GLY A 1 117 ? -14.232 -5.265 15.568 1.00 88.69 117 GLY A C 1
ATOM 917 O O . GLY A 1 117 ? -14.643 -4.681 16.572 1.00 88.69 117 GLY A O 1
ATOM 918 N N . VAL A 1 118 ? -13.379 -4.700 14.711 1.00 87.19 118 VAL A N 1
ATOM 919 C CA . VAL A 1 118 ? -12.923 -3.309 14.782 1.00 87.19 118 VAL A CA 1
ATOM 920 C C . VAL A 1 118 ? -13.806 -2.467 13.864 1.00 87.19 118 VAL A C 1
ATOM 922 O O . VAL A 1 118 ? -13.631 -2.474 12.651 1.00 87.19 118 VAL A O 1
ATOM 925 N N . ASN A 1 119 ? -14.758 -1.745 14.456 1.00 81.12 119 ASN A N 1
ATOM 926 C CA . ASN A 1 119 ? -15.710 -0.900 13.717 1.00 81.12 119 ASN A CA 1
ATOM 927 C C . ASN A 1 119 ? -15.378 0.599 13.794 1.00 81.12 119 ASN A C 1
ATOM 929 O O . ASN A 1 119 ? -16.011 1.401 13.118 1.00 81.12 119 ASN A O 1
ATOM 933 N N . ASP A 1 120 ? -14.433 0.980 14.655 1.00 82.00 120 ASP A N 1
ATOM 934 C CA . ASP A 1 120 ? -13.996 2.363 14.848 1.00 82.00 120 ASP A CA 1
ATOM 935 C C . ASP A 1 120 ? -12.589 2.503 14.261 1.00 82.00 120 ASP A C 1
ATOM 937 O O . ASP A 1 120 ? -11.589 2.256 14.935 1.00 82.00 120 ASP A O 1
ATOM 941 N N . TYR A 1 121 ? -12.525 2.776 12.958 1.00 85.50 121 TYR A N 1
ATOM 942 C CA . TYR A 1 121 ? -11.281 2.990 12.225 1.00 85.50 121 TYR A CA 1
ATOM 943 C C . TYR A 1 121 ? -11.359 4.273 11.400 1.00 85.50 121 TYR A C 1
ATOM 945 O O . TYR A 1 121 ? -12.421 4.687 10.934 1.00 85.50 121 TYR A O 1
ATOM 953 N N . ILE A 1 122 ? -10.204 4.899 11.193 1.00 87.31 122 ILE A N 1
ATOM 954 C CA . ILE A 1 122 ? -10.085 6.145 10.436 1.00 87.31 122 ILE A CA 1
ATOM 955 C C . ILE A 1 122 ? -9.736 5.792 8.993 1.00 87.31 122 ILE A C 1
ATOM 957 O O . ILE A 1 122 ? -8.725 5.141 8.734 1.00 87.31 122 ILE A O 1
ATOM 961 N N . VAL A 1 123 ? -10.566 6.209 8.036 1.00 86.31 123 VAL A N 1
ATOM 962 C CA . VAL A 1 123 ? -10.346 5.892 6.615 1.00 86.31 123 VAL A CA 1
ATOM 963 C C . VAL A 1 123 ? -9.194 6.711 6.034 1.00 86.31 123 VAL A C 1
ATOM 965 O O . VAL A 1 123 ? -8.301 6.153 5.397 1.00 86.31 123 VAL A O 1
ATOM 968 N N . MET A 1 124 ? -9.198 8.020 6.270 1.00 84.38 124 MET A N 1
ATOM 969 C CA . MET A 1 124 ? -8.226 8.971 5.736 1.00 84.38 124 MET A CA 1
ATOM 970 C C . MET A 1 124 ? -8.090 10.138 6.716 1.00 84.38 124 MET A C 1
ATOM 972 O O . MET A 1 124 ? -9.067 10.477 7.385 1.00 84.38 124 MET A O 1
ATOM 976 N N . ASN A 1 125 ? -6.900 10.728 6.813 1.00 82.12 125 ASN A N 1
ATOM 977 C CA . ASN A 1 125 ? -6.706 11.974 7.552 1.00 82.12 125 ASN A CA 1
ATOM 978 C C . ASN A 1 125 ? -7.079 13.172 6.671 1.00 82.12 125 ASN A C 1
ATOM 980 O O . ASN A 1 125 ? -6.910 13.115 5.453 1.00 82.12 125 ASN A O 1
ATOM 984 N N . ASP A 1 126 ? -7.497 14.275 7.292 1.00 73.12 126 ASP A N 1
ATOM 985 C CA . ASP A 1 126 ? -7.840 15.519 6.587 1.00 73.12 126 ASP A CA 1
ATOM 986 C C . ASP A 1 126 ? -6.664 16.056 5.742 1.00 73.12 126 ASP A C 1
ATOM 988 O O . ASP A 1 126 ? -6.870 16.627 4.673 1.00 73.12 126 ASP A O 1
ATOM 992 N N . ASP A 1 127 ? -5.424 15.815 6.183 1.00 71.25 127 ASP A N 1
ATOM 993 C CA . ASP A 1 127 ? -4.202 16.225 5.477 1.00 71.25 127 ASP A CA 1
ATOM 994 C C . ASP A 1 127 ? -3.901 15.371 4.223 1.00 71.25 127 ASP A C 1
ATOM 996 O O . ASP A 1 127 ? -3.092 15.769 3.383 1.00 71.25 127 ASP A O 1
ATOM 1000 N N . ASP A 1 128 ? -4.536 14.202 4.081 1.00 67.31 128 ASP A N 1
ATOM 1001 C CA . ASP A 1 128 ? -4.334 13.266 2.968 1.00 67.31 128 ASP A CA 1
ATOM 1002 C C . ASP A 1 128 ? -5.428 13.383 1.880 1.00 67.31 128 ASP A C 1
ATOM 1004 O O . ASP A 1 128 ? -5.345 12.672 0.879 1.00 67.31 128 ASP A O 1
ATOM 1008 N N . GLU A 1 129 ? -6.432 14.268 2.006 1.00 62.34 129 GLU A N 1
ATOM 1009 C CA . GLU A 1 129 ? -7.531 14.385 1.017 1.00 62.34 129 GLU A CA 1
ATOM 1010 C C . GLU A 1 129 ? -7.035 14.667 -0.419 1.00 62.34 129 GLU A C 1
ATOM 1012 O O . GLU A 1 129 ? -7.633 14.192 -1.387 1.00 62.34 129 GLU A O 1
ATOM 1017 N N . ASP A 1 130 ? -5.909 15.369 -0.570 1.00 65.56 130 ASP A N 1
ATOM 1018 C CA . ASP A 1 130 ? -5.341 15.745 -1.875 1.00 65.56 130 ASP A CA 1
ATOM 1019 C C . ASP A 1 130 ? -4.424 14.672 -2.494 1.00 65.56 130 ASP A C 1
ATOM 1021 O O . ASP A 1 130 ? -3.966 14.797 -3.633 1.00 65.56 130 ASP A O 1
ATOM 1025 N N . LEU A 1 131 ? -4.144 13.594 -1.761 1.00 63.47 131 LEU A N 1
ATOM 1026 C CA . LEU A 1 131 ? -3.091 12.621 -2.057 1.00 63.47 131 LEU A CA 1
ATOM 1027 C C . LEU A 1 131 ? -3.195 11.951 -3.436 1.00 63.47 131 LEU A C 1
ATOM 1029 O O . LEU A 1 131 ? -2.173 11.652 -4.054 1.00 63.47 131 LEU A O 1
ATOM 1033 N N . PHE A 1 132 ? -4.411 11.694 -3.917 1.00 64.25 132 PHE A N 1
ATOM 1034 C CA . PHE A 1 132 ? -4.646 11.048 -5.214 1.00 64.25 132 PHE A CA 1
ATOM 1035 C C . PHE A 1 132 ? -5.158 12.018 -6.286 1.00 64.25 132 PHE A C 1
ATOM 1037 O O . PHE A 1 132 ? -5.570 11.581 -7.360 1.00 64.25 132 PHE A O 1
ATOM 1044 N N . GLY A 1 133 ? -5.136 13.332 -6.019 1.00 55.75 133 GLY A N 1
ATOM 1045 C CA . GLY A 1 133 ? -5.505 14.384 -6.977 1.00 55.75 133 GLY A CA 1
ATOM 1046 C C . GLY A 1 133 ? -6.958 14.342 -7.471 1.00 55.75 133 GLY A C 1
ATOM 1047 O O . GLY A 1 133 ? -7.321 15.089 -8.379 1.00 55.75 133 GLY A O 1
ATOM 1048 N N . ALA A 1 134 ? -7.789 13.469 -6.901 1.00 57.03 134 ALA A N 1
ATOM 1049 C CA . ALA A 1 134 ? -9.199 13.345 -7.217 1.00 57.03 134 ALA A CA 1
ATOM 1050 C C . ALA A 1 134 ? -10.012 14.168 -6.212 1.00 57.03 134 ALA A C 1
ATOM 1052 O O . ALA A 1 134 ? -10.536 13.634 -5.236 1.00 57.03 134 ALA A O 1
ATOM 1053 N N . GLU A 1 135 ? -10.149 15.475 -6.459 1.00 51.12 135 GLU A N 1
ATOM 1054 C CA . GLU A 1 135 ? -11.206 16.251 -5.810 1.00 51.12 135 GLU A CA 1
ATOM 1055 C C . GLU A 1 135 ? -12.558 15.673 -6.252 1.00 51.12 135 GLU A C 1
ATOM 1057 O O . GLU A 1 135 ? -13.052 15.923 -7.355 1.00 51.12 135 GLU A O 1
ATOM 1062 N N . LEU A 1 136 ? -13.171 14.864 -5.387 1.00 54.09 136 LEU A N 1
ATOM 1063 C CA . LEU A 1 136 ? -14.582 14.521 -5.510 1.00 54.09 136 LEU A CA 1
ATOM 1064 C C . LEU A 1 136 ? -15.371 15.834 -5.508 1.00 54.09 136 LEU A C 1
ATOM 1066 O O . LEU A 1 136 ? -15.232 16.634 -4.577 1.00 54.09 136 LEU A O 1
ATOM 1070 N N . SER A 1 137 ? -16.187 16.071 -6.542 1.00 47.97 137 SER A N 1
ATOM 1071 C CA . SER A 1 137 ? -17.030 17.269 -6.589 1.00 47.97 137 SER A CA 1
ATOM 1072 C C . SER A 1 137 ? -17.873 17.348 -5.312 1.00 47.97 137 SER A C 1
ATOM 1074 O O . SER A 1 137 ? -18.303 16.321 -4.781 1.00 47.97 137 SER A O 1
ATOM 1076 N N . GLY A 1 138 ? -18.102 18.559 -4.793 1.00 49.81 138 GLY A N 1
ATOM 1077 C CA . GLY A 1 138 ? -18.764 18.758 -3.493 1.00 49.81 138 GLY A CA 1
ATOM 1078 C C . GLY A 1 138 ? -20.118 18.046 -3.355 1.00 49.81 138 GLY A C 1
ATOM 1079 O O . GLY A 1 138 ? -20.480 17.623 -2.263 1.00 49.81 138 GLY A O 1
ATOM 1080 N N . GLU A 1 139 ? -20.812 17.814 -4.472 1.00 52.12 139 GLU A N 1
ATOM 1081 C CA . GLU A 1 139 ? -22.058 17.044 -4.523 1.00 52.12 139 GLU A CA 1
ATOM 1082 C C . GLU A 1 139 ? -21.855 15.558 -4.170 1.00 52.12 139 GLU A C 1
ATOM 1084 O O . GLU A 1 139 ? -22.717 14.948 -3.545 1.00 52.12 139 GLU A O 1
ATOM 1089 N N . VAL A 1 140 ? -20.721 14.947 -4.526 1.00 57.44 140 VAL A N 1
ATOM 1090 C CA . VAL A 1 140 ? -20.431 13.541 -4.195 1.00 57.44 140 VAL A CA 1
ATOM 1091 C C . VAL A 1 140 ? -20.057 13.394 -2.717 1.00 57.44 140 VAL A C 1
ATOM 1093 O O . VAL A 1 140 ? -20.527 12.457 -2.070 1.00 57.44 140 VAL A O 1
ATOM 1096 N N . LYS A 1 141 ? -19.300 14.351 -2.157 1.00 55.09 141 LYS A N 1
ATOM 1097 C CA . LYS A 1 141 ? -18.940 14.376 -0.725 1.00 55.09 141 LYS A CA 1
ATOM 1098 C C . LYS A 1 141 ? -20.186 14.458 0.177 1.00 55.09 141 LYS A C 1
ATOM 1100 O O . LYS A 1 141 ? -20.287 13.732 1.162 1.00 55.09 141 LYS A O 1
ATOM 1105 N N . GLU A 1 142 ? -21.180 15.268 -0.196 1.00 50.69 142 GLU A N 1
ATOM 1106 C CA . GLU A 1 142 ? -22.442 15.408 0.554 1.00 50.69 142 GLU A CA 1
ATOM 1107 C C . GLU A 1 142 ? -23.312 14.135 0.513 1.00 50.69 142 GLU A C 1
ATOM 1109 O O . GLU A 1 142 ? -23.972 13.786 1.493 1.00 50.69 142 GLU A O 1
ATOM 1114 N N . ASN A 1 143 ? -23.277 13.392 -0.597 1.00 54.75 143 ASN A N 1
ATOM 1115 C CA . ASN A 1 143 ? -24.032 12.145 -0.748 1.00 54.75 143 ASN A CA 1
ATOM 1116 C C . ASN A 1 143 ? -23.404 10.947 -0.012 1.00 54.75 143 ASN A C 1
ATOM 1118 O O . ASN A 1 143 ? -24.126 10.018 0.352 1.00 54.75 143 ASN A O 1
ATOM 1122 N N . LEU A 1 144 ? -22.086 10.948 0.212 1.00 58.62 144 LEU A N 1
ATOM 1123 C CA . LEU A 1 144 ? -21.400 9.909 0.992 1.00 58.62 144 LEU A CA 1
ATOM 1124 C C . LEU A 1 144 ? -21.682 10.051 2.494 1.00 58.62 144 LEU A C 1
ATOM 1126 O O . LEU A 1 144 ? -21.968 9.055 3.152 1.00 58.62 144 LEU A O 1
ATOM 1130 N N . ASN A 1 145 ? -21.715 11.283 3.007 1.00 55.50 145 ASN A N 1
ATOM 1131 C CA . ASN A 1 145 ? -21.998 11.555 4.422 1.00 55.50 145 ASN A CA 1
ATOM 1132 C C . ASN A 1 145 ? -23.452 11.269 4.836 1.00 55.50 145 ASN A C 1
ATOM 1134 O O . ASN A 1 145 ? -23.732 11.137 6.023 1.00 55.50 145 ASN A O 1
ATOM 1138 N N . ASN A 1 146 ? -24.373 11.156 3.872 1.00 52.12 146 ASN A N 1
ATOM 1139 C CA . ASN A 1 146 ? -25.801 10.930 4.116 1.00 52.12 146 ASN A CA 1
ATOM 1140 C C . ASN A 1 146 ? -26.269 9.491 3.830 1.00 52.12 146 ASN A C 1
ATOM 1142 O O . ASN A 1 146 ? -27.473 9.227 3.836 1.00 52.12 146 ASN A O 1
ATOM 1146 N N . LYS A 1 147 ? -25.358 8.542 3.580 1.00 52.03 147 LYS A N 1
ATOM 1147 C CA . LYS A 1 147 ? -25.714 7.119 3.510 1.00 52.03 147 LYS A CA 1
ATOM 1148 C C . LYS A 1 147 ? -25.639 6.495 4.901 1.00 52.03 147 LYS A C 1
ATOM 1150 O O . LYS A 1 147 ? -24.656 5.853 5.253 1.00 52.03 147 LYS A O 1
ATOM 1155 N N . GLU A 1 148 ? -26.722 6.615 5.664 1.00 48.62 148 GLU A N 1
ATOM 1156 C CA . GLU A 1 148 ? -27.081 5.510 6.555 1.00 48.62 148 GLU A CA 1
ATOM 1157 C C . GLU A 1 148 ? -27.220 4.261 5.673 1.00 48.62 148 GLU A C 1
ATOM 1159 O O . GLU A 1 148 ? -27.915 4.280 4.648 1.00 48.62 148 GLU A O 1
ATOM 1164 N N . ALA A 1 149 ? -26.478 3.206 6.011 1.00 48.31 149 ALA A N 1
ATOM 1165 C CA . ALA A 1 149 ? -26.600 1.922 5.341 1.00 48.31 149 ALA A CA 1
ATOM 1166 C C . ALA A 1 149 ? -28.083 1.508 5.355 1.00 48.31 149 ALA A C 1
ATOM 1168 O O . ALA A 1 149 ? -28.717 1.595 6.407 1.00 48.31 149 ALA A O 1
ATOM 1169 N N . PRO A 1 150 ? -28.678 1.098 4.222 1.00 47.66 150 PRO A N 1
ATOM 1170 C CA . PRO A 1 150 ? -30.030 0.570 4.262 1.00 47.66 150 PRO A CA 1
ATOM 1171 C C . PRO A 1 150 ? -30.024 -0.696 5.131 1.00 47.66 150 PRO A C 1
ATOM 1173 O O . PRO A 1 150 ? -29.388 -1.683 4.771 1.00 47.66 150 PRO A O 1
ATOM 1176 N N . ASP A 1 151 ? -30.747 -0.654 6.252 1.00 46.66 151 ASP A N 1
ATOM 1177 C CA . ASP A 1 151 ? -30.897 -1.732 7.249 1.00 46.66 151 ASP A CA 1
ATOM 1178 C C . ASP A 1 151 ? -31.483 -3.047 6.688 1.00 46.66 151 ASP A C 1
ATOM 1180 O O . ASP A 1 151 ? -31.560 -4.056 7.388 1.00 46.66 151 ASP A O 1
ATOM 1184 N N . ASP A 1 152 ? -31.874 -3.085 5.415 1.00 42.81 152 ASP A N 1
ATOM 1185 C CA . ASP A 1 152 ? -32.520 -4.239 4.805 1.00 42.81 152 ASP A CA 1
ATOM 1186 C C . ASP A 1 152 ? -31.552 -5.003 3.891 1.00 42.81 152 ASP A C 1
ATOM 1188 O O . ASP A 1 152 ? -31.596 -4.901 2.659 1.00 42.81 152 ASP A O 1
ATOM 1192 N N . ILE A 1 153 ? -30.725 -5.870 4.488 1.00 45.25 153 ILE A N 1
ATOM 1193 C CA . ILE A 1 153 ? -30.259 -7.072 3.783 1.00 45.25 153 ILE A CA 1
ATOM 1194 C C . ILE A 1 153 ? -31.503 -7.941 3.571 1.00 45.25 153 ILE A C 1
ATOM 1196 O O . ILE A 1 153 ? -31.848 -8.791 4.391 1.00 45.25 153 ILE A O 1
ATOM 1200 N N . VAL A 1 154 ? -32.221 -7.705 2.474 1.00 48.88 154 VAL A N 1
ATOM 1201 C CA . VAL A 1 154 ? -33.289 -8.604 2.040 1.00 48.88 154 VAL A CA 1
ATOM 1202 C C . VAL A 1 154 ? -32.620 -9.919 1.659 1.00 48.88 154 VAL A C 1
ATOM 1204 O O . VAL A 1 154 ? -32.014 -10.032 0.592 1.00 48.88 154 VAL A O 1
ATOM 1207 N N . GLU A 1 155 ? -32.709 -10.915 2.543 1.00 42.97 155 GLU A N 1
ATOM 1208 C CA . GLU A 1 155 ? -32.354 -12.290 2.210 1.00 42.97 155 GLU A CA 1
ATOM 1209 C C . GLU A 1 155 ? -33.015 -12.651 0.868 1.00 42.97 155 GLU A C 1
ATOM 1211 O O . GLU A 1 155 ? -34.227 -12.438 0.707 1.00 42.97 155 GLU A O 1
ATOM 1216 N N . PRO A 1 156 ? -32.274 -13.191 -0.117 1.00 39.38 156 PRO A N 1
ATOM 1217 C CA . PRO A 1 156 ? -32.875 -13.624 -1.364 1.00 39.38 156 PRO A CA 1
ATOM 1218 C C . PRO A 1 156 ? -33.750 -14.841 -1.066 1.00 39.38 156 PRO A C 1
ATOM 1220 O O . PRO A 1 156 ? -33.302 -15.989 -1.110 1.00 39.38 156 PRO A O 1
ATOM 1223 N N . THR A 1 157 ? -35.024 -14.592 -0.764 1.00 45.78 157 THR A N 1
ATOM 1224 C CA . THR A 1 157 ? -36.063 -15.616 -0.707 1.00 45.78 157 THR A CA 1
ATOM 1225 C C . THR A 1 157 ? -36.245 -16.165 -2.116 1.00 45.78 157 THR A C 1
ATOM 1227 O O . THR A 1 157 ? -37.096 -15.743 -2.892 1.00 45.78 157 THR A O 1
ATOM 1230 N N . SER A 1 158 ? -35.383 -17.111 -2.480 1.00 51.81 158 SER A N 1
ATOM 1231 C CA . SER A 1 158 ? -35.526 -17.891 -3.698 1.00 51.81 158 SER A CA 1
ATOM 1232 C C . SER A 1 158 ? -36.859 -18.636 -3.599 1.00 51.81 158 SER A C 1
ATOM 1234 O O . SER A 1 158 ? -37.010 -19.468 -2.698 1.00 51.81 158 SER A O 1
ATOM 1236 N N . PRO A 1 159 ? -37.853 -18.376 -4.468 1.00 52.25 159 PRO A N 1
ATOM 1237 C CA . PRO A 1 159 ? -39.069 -19.167 -4.449 1.00 52.25 159 PRO A CA 1
ATOM 1238 C C . PRO A 1 159 ? -38.707 -20.603 -4.840 1.00 52.25 159 PRO A C 1
ATOM 1240 O O . PRO A 1 159 ? -38.230 -20.867 -5.944 1.00 52.25 159 PRO A O 1
ATOM 1243 N N . SER A 1 160 ? -38.904 -21.529 -3.900 1.00 60.19 160 SER A N 1
ATOM 1244 C CA . SER A 1 160 ? -38.697 -22.961 -4.102 1.00 60.19 160 SER A CA 1
ATOM 1245 C C . SER A 1 160 ? -39.418 -23.436 -5.367 1.00 60.19 160 SER A C 1
ATOM 1247 O O . SER A 1 160 ? -40.620 -23.219 -5.541 1.00 60.19 160 SER A O 1
ATOM 1249 N N . LEU A 1 161 ? -38.684 -24.149 -6.226 1.00 55.81 161 LEU A N 1
ATOM 1250 C CA . LEU A 1 161 ? -39.181 -24.791 -7.450 1.00 55.81 161 LEU A CA 1
ATOM 1251 C C . LEU A 1 161 ? -40.309 -25.815 -7.199 1.00 55.81 161 LEU A C 1
ATOM 1253 O O . LEU A 1 161 ? -40.888 -26.322 -8.155 1.00 55.81 161 LEU A O 1
ATOM 1257 N N . MET A 1 162 ? -40.668 -26.094 -5.940 1.00 59.19 162 MET A N 1
ATOM 1258 C CA . MET A 1 162 ? -41.822 -26.924 -5.577 1.00 59.19 162 MET A CA 1
ATOM 1259 C C . MET A 1 162 ? -43.180 -26.207 -5.638 1.00 59.19 162 MET A C 1
ATOM 1261 O O . MET A 1 162 ? -44.205 -26.864 -5.494 1.00 59.19 162 MET A O 1
ATOM 1265 N N . ALA A 1 163 ? -43.231 -24.892 -5.874 1.00 56.53 163 ALA A N 1
ATOM 1266 C CA . ALA A 1 163 ? -44.496 -24.146 -5.929 1.00 56.53 163 ALA A CA 1
ATOM 1267 C C . ALA A 1 163 ? -45.186 -24.148 -7.311 1.00 56.53 163 ALA A C 1
ATOM 1269 O O . ALA A 1 163 ? -46.233 -23.524 -7.474 1.00 56.53 163 ALA A O 1
ATOM 1270 N N . ARG A 1 164 ? -44.618 -24.826 -8.316 1.00 56.03 164 ARG A N 1
ATOM 1271 C CA . ARG A 1 164 ? -45.259 -25.027 -9.625 1.00 56.03 164 ARG A CA 1
ATOM 1272 C C . ARG A 1 164 ? -45.653 -26.494 -9.785 1.00 56.03 164 ARG A C 1
ATOM 1274 O O . ARG A 1 164 ? -44.907 -27.275 -10.371 1.00 56.03 164 ARG A O 1
ATOM 1281 N N . GLN A 1 165 ? -46.814 -26.843 -9.240 1.00 52.25 165 GLN A N 1
ATOM 1282 C CA . GLN A 1 165 ? -47.623 -27.971 -9.710 1.00 52.25 165 GLN A CA 1
ATOM 1283 C C . GLN A 1 165 ? -48.821 -27.439 -10.488 1.00 52.25 165 GLN A C 1
ATOM 1285 O O . GLN A 1 165 ? -49.337 -26.368 -10.095 1.00 52.25 165 GLN A O 1
#

Foldseek 3Di:
DDDDPPPDVVNVVVVVPPPDQDVCVVVVPDPVDDFLLVDAAQDPDLVVVLVVLLVVCPPPVNLVVLLVVQVVQDALQNNLCVVLVVSSSNRNDHPVSSLVSSVSSSVSSCVSCVVVVNPDGHHDDPVCPPVSVDPDPPVVVVVVVPDPDPPDPPDPPDPPPVPPD

Radius of gyration: 23.34 Å; chains: 1; bounding box: 73×72×34 Å

pLDDT: mean 77.33, std 17.72, range [39.38, 96.5]